Protein AF-A0A962TQF3-F1 (afdb_monomer_lite)

pLDDT: mean 93.43, std 5.13, range [62.03, 98.69]

Structure (mmCIF, N/CA/C/O backbone):
data_AF-A0A962TQF3-F1
#
_entry.id   AF-A0A962TQF3-F1
#
loop_
_atom_site.group_PDB
_atom_site.id
_atom_site.type_symbol
_atom_site.label_atom_id
_atom_site.label_alt_id
_atom_site.label_comp_id
_atom_site.label_asym_id
_atom_site.label_entity_id
_atom_site.label_seq_id
_atom_site.pdbx_PDB_ins_code
_atom_site.Cartn_x
_atom_site.Cartn_y
_atom_site.Cartn_z
_atom_site.occupancy
_atom_site.B_iso_or_equiv
_atom_site.auth_seq_id
_atom_site.auth_comp_id
_atom_site.auth_asym_id
_atom_site.auth_atom_id
_atom_site.pdbx_PDB_model_num
ATOM 1 N N . MET A 1 1 ? -16.655 0.311 -1.102 1.00 62.03 1 MET A N 1
ATOM 2 C CA . MET A 1 1 ? -15.712 1.433 -0.958 1.00 62.03 1 MET A CA 1
ATOM 3 C C . MET A 1 1 ? -14.522 1.102 -1.827 1.00 62.03 1 MET A C 1
ATOM 5 O O . MET A 1 1 ? -14.055 -0.026 -1.732 1.00 62.03 1 MET A O 1
ATOM 9 N N . GLU A 1 2 ? -14.095 2.027 -2.679 1.00 84.38 2 GLU A N 1
ATOM 10 C CA . GLU A 1 2 ? -12.898 1.849 -3.507 1.00 84.38 2 GLU A CA 1
ATOM 11 C C . GLU A 1 2 ? -11.632 1.858 -2.636 1.00 84.38 2 GLU A C 1
ATOM 13 O O . GLU A 1 2 ? -11.581 2.561 -1.620 1.00 84.38 2 GLU A O 1
ATOM 18 N N . THR A 1 3 ? -10.605 1.094 -3.021 1.00 86.62 3 THR A N 1
ATOM 19 C CA . THR A 1 3 ? -9.368 0.915 -2.233 1.00 86.62 3 THR A CA 1
ATOM 20 C C . THR A 1 3 ? -8.676 2.244 -1.921 1.00 86.62 3 THR A C 1
ATOM 22 O O . THR A 1 3 ? -8.211 2.454 -0.802 1.00 86.62 3 THR A O 1
ATOM 25 N N . LEU A 1 4 ? -8.677 3.189 -2.866 1.00 85.56 4 LEU A N 1
ATOM 26 C CA . LEU A 1 4 ? -8.082 4.518 -2.680 1.00 85.56 4 LEU A CA 1
ATOM 27 C C . LEU A 1 4 ? -8.824 5.349 -1.632 1.00 85.56 4 LEU A C 1
ATOM 29 O O . LEU A 1 4 ? -8.193 5.972 -0.782 1.00 85.56 4 LEU A O 1
ATOM 33 N N . THR A 1 5 ? -10.161 5.321 -1.648 1.00 88.94 5 THR A N 1
ATOM 34 C CA . THR A 1 5 ? -10.976 6.001 -0.632 1.00 88.94 5 THR A CA 1
ATOM 35 C C . THR A 1 5 ? -10.661 5.459 0.757 1.00 88.94 5 THR A C 1
ATOM 37 O O . THR A 1 5 ? -10.514 6.236 1.699 1.00 88.94 5 THR A O 1
ATOM 40 N N . LEU A 1 6 ? -10.479 4.143 0.869 1.00 90.25 6 LEU A N 1
ATOM 41 C CA . LEU A 1 6 ? -10.097 3.507 2.121 1.00 90.25 6 LEU A CA 1
ATOM 42 C C . LEU A 1 6 ? -8.680 3.898 2.566 1.00 90.25 6 LEU A C 1
ATOM 44 O O . LEU A 1 6 ? -8.473 4.204 3.737 1.00 90.25 6 LEU A O 1
ATOM 48 N N . LEU A 1 7 ? -7.703 3.937 1.657 1.00 91.00 7 LEU A N 1
ATOM 49 C CA . LEU A 1 7 ? -6.347 4.400 1.975 1.00 91.00 7 LEU A CA 1
ATOM 50 C C . LEU A 1 7 ? -6.343 5.856 2.458 1.00 91.00 7 LEU A C 1
ATOM 52 O O . LEU A 1 7 ? -5.658 6.178 3.430 1.00 91.00 7 LEU A O 1
ATOM 56 N N . SER A 1 8 ? -7.133 6.729 1.827 1.00 90.06 8 SER A N 1
ATOM 57 C CA . SER A 1 8 ? -7.321 8.108 2.286 1.00 90.06 8 SER A CA 1
ATOM 58 C C . SER A 1 8 ? -7.979 8.169 3.664 1.00 90.06 8 SER A C 1
ATOM 60 O O . SER A 1 8 ? -7.523 8.927 4.513 1.00 90.06 8 SER A O 1
ATOM 62 N N . GLU A 1 9 ? -9.012 7.364 3.922 1.00 90.94 9 GLU A N 1
ATOM 63 C CA . GLU A 1 9 ? -9.666 7.286 5.234 1.00 90.94 9 GLU A CA 1
ATOM 64 C C . GLU A 1 9 ? -8.682 6.837 6.325 1.00 90.94 9 GLU A C 1
ATOM 66 O O . GLU A 1 9 ? -8.555 7.491 7.361 1.00 90.94 9 GLU A O 1
ATOM 71 N N . ILE A 1 10 ? -7.919 5.775 6.067 1.00 92.31 10 ILE A N 1
ATOM 72 C CA . ILE A 1 10 ? -6.869 5.265 6.955 1.00 92.31 10 ILE A CA 1
ATOM 73 C C . ILE A 1 10 ? -5.841 6.367 7.266 1.00 92.31 10 ILE A C 1
ATOM 75 O O . ILE A 1 10 ? -5.563 6.631 8.439 1.00 92.31 10 ILE A O 1
ATOM 79 N N . LYS A 1 11 ? -5.338 7.070 6.243 1.00 91.88 11 LYS A N 1
ATOM 80 C CA . LYS A 1 11 ? -4.398 8.190 6.423 1.00 91.88 11 LYS A CA 1
ATOM 81 C C . LYS A 1 11 ? -5.012 9.356 7.197 1.00 91.88 11 LYS A C 1
ATOM 83 O O . LYS A 1 11 ? -4.350 9.919 8.066 1.00 91.88 11 LYS A O 1
ATOM 88 N N . ASN A 1 12 ? -6.281 9.686 6.958 1.00 92.06 12 ASN A N 1
ATOM 89 C CA . ASN A 1 12 ? -7.005 10.731 7.692 1.00 92.06 12 ASN A CA 1
ATOM 90 C C . ASN A 1 12 ? -7.211 10.369 9.173 1.00 92.06 12 ASN A C 1
ATOM 92 O O . ASN A 1 12 ? -7.230 11.252 10.029 1.00 92.06 12 ASN A O 1
ATOM 96 N N . HIS A 1 13 ? -7.282 9.075 9.495 1.00 91.25 13 HIS A N 1
ATOM 97 C CA . HIS A 1 13 ? -7.210 8.567 10.869 1.00 91.25 13 HIS A CA 1
ATOM 98 C C . HIS A 1 13 ? -5.790 8.604 11.467 1.00 91.25 13 HIS A C 1
ATOM 100 O O . HIS A 1 13 ? -5.579 8.192 12.611 1.00 91.25 13 HIS A 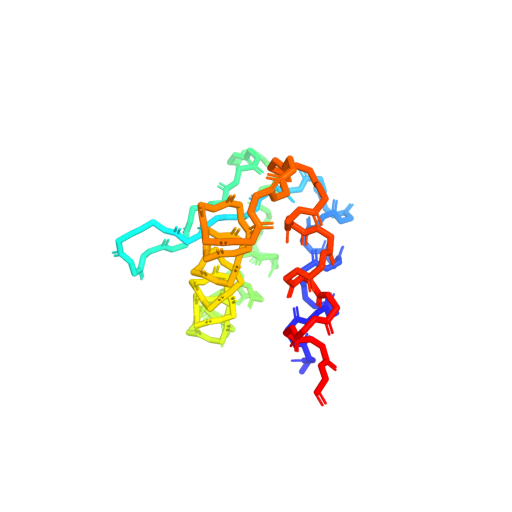O 1
ATOM 106 N N . GLY A 1 14 ? -4.811 9.125 10.723 1.00 94.50 14 GLY A N 1
ATOM 107 C CA . GLY A 1 14 ? -3.419 9.230 11.133 1.00 94.50 14 GLY A CA 1
ATOM 108 C C . GLY A 1 14 ? -2.722 7.877 11.201 1.00 94.50 14 GLY A C 1
ATOM 109 O O . GLY A 1 14 ? -1.865 7.707 12.074 1.00 94.50 14 GLY A O 1
ATOM 110 N N . LEU A 1 15 ? -3.140 6.934 10.348 1.00 95.44 15 LEU A N 1
ATOM 111 C CA . LEU A 1 15 ? -2.562 5.604 10.202 1.00 95.44 15 LEU A CA 1
ATOM 112 C C . LEU A 1 15 ? -1.792 5.497 8.879 1.00 95.44 15 LEU A C 1
ATOM 114 O O . LEU A 1 15 ? -2.271 5.917 7.829 1.00 95.44 15 LEU A O 1
ATOM 118 N N . ASP A 1 16 ? -0.641 4.846 8.934 1.00 93.94 16 ASP A N 1
ATOM 119 C CA . ASP A 1 16 ? 0.081 4.317 7.787 1.00 93.94 16 ASP A CA 1
ATOM 120 C C . ASP A 1 16 ? -0.218 2.828 7.634 1.00 93.94 16 ASP A C 1
ATOM 122 O O . ASP A 1 16 ? -0.381 2.099 8.623 1.00 93.94 16 ASP A O 1
ATOM 126 N N . VAL A 1 17 ? -0.238 2.372 6.383 1.00 94.31 17 VAL A N 1
ATOM 127 C CA . VAL A 1 17 ? -0.420 0.963 6.035 1.00 94.31 17 VAL A CA 1
ATOM 128 C C . VAL A 1 17 ? 0.613 0.499 5.031 1.00 94.31 17 VAL A C 1
ATOM 130 O O . VAL A 1 17 ? 0.985 1.242 4.128 1.00 94.31 17 VAL A O 1
ATOM 133 N N . GLN A 1 18 ? 1.070 -0.733 5.215 1.00 94.06 18 GLN A N 1
ATOM 134 C CA . GLN A 1 18 ? 2.017 -1.414 4.339 1.00 94.06 18 GLN A CA 1
ATOM 135 C C . GLN A 1 18 ? 1.610 -2.882 4.211 1.00 94.06 18 GLN A C 1
ATOM 137 O O . GLN A 1 18 ? 1.121 -3.468 5.181 1.00 94.06 18 GLN A O 1
ATOM 142 N N . ALA A 1 19 ? 1.812 -3.472 3.036 1.00 95.06 19 ALA A N 1
ATOM 143 C CA . ALA A 1 19 ? 1.755 -4.917 2.856 1.00 95.06 19 ALA A CA 1
ATOM 144 C C . ALA A 1 19 ? 3.170 -5.491 3.016 1.00 95.06 19 ALA A C 1
ATOM 146 O O . ALA A 1 19 ? 4.116 -4.978 2.429 1.00 95.06 19 ALA A O 1
ATOM 147 N N . ILE A 1 20 ? 3.318 -6.505 3.867 1.00 92.06 20 ILE A N 1
ATOM 148 C CA . ILE A 1 20 ? 4.577 -7.207 4.132 1.00 92.06 20 ILE A CA 1
ATOM 149 C C . ILE A 1 20 ? 4.246 -8.696 4.192 1.00 92.06 20 ILE A C 1
ATOM 151 O O . ILE A 1 20 ? 3.433 -9.104 5.023 1.00 92.06 20 ILE A O 1
ATOM 155 N N . ASP A 1 21 ? 4.845 -9.499 3.313 1.00 89.25 21 ASP A N 1
ATOM 156 C CA . ASP A 1 21 ? 4.640 -10.952 3.240 1.00 89.25 21 ASP A CA 1
ATOM 157 C C . ASP A 1 21 ? 3.145 -11.355 3.234 1.00 89.25 21 ASP A C 1
ATOM 159 O O . ASP A 1 21 ? 2.703 -12.181 4.042 1.00 89.25 21 ASP A O 1
ATOM 163 N N . GLY A 1 22 ? 2.316 -10.704 2.402 1.00 86.62 22 GLY A N 1
ATOM 164 C CA . GLY A 1 22 ? 0.864 -10.940 2.335 1.00 86.62 22 GLY A CA 1
ATOM 165 C C . GLY A 1 22 ? 0.066 -10.476 3.566 1.00 86.62 22 GLY A C 1
ATOM 166 O O . GLY A 1 22 ? -1.136 -10.749 3.703 1.00 86.62 22 GLY A O 1
ATOM 167 N N . ASN A 1 23 ? 0.706 -9.783 4.511 1.00 91.69 23 ASN A N 1
ATOM 168 C CA . ASN A 1 23 ? 0.078 -9.258 5.715 1.00 91.69 23 ASN A CA 1
ATOM 169 C C . ASN A 1 23 ? 0.015 -7.737 5.706 1.00 91.69 23 ASN A C 1
ATOM 171 O O . ASN A 1 23 ? 0.957 -7.047 5.343 1.00 91.69 23 ASN A O 1
ATOM 175 N N . LEU A 1 24 ? -1.108 -7.203 6.188 1.00 94.75 24 LEU A N 1
ATOM 176 C CA . LEU A 1 24 ? -1.299 -5.765 6.306 1.00 94.75 24 LEU A CA 1
ATOM 177 C C . LEU A 1 24 ? -0.795 -5.279 7.667 1.00 94.75 24 LEU A C 1
ATOM 179 O O . LEU A 1 24 ? -1.357 -5.617 8.714 1.00 94.75 24 LEU A O 1
ATOM 183 N N . HIS A 1 25 ? 0.248 -4.462 7.638 1.00 95.38 25 HIS A N 1
ATOM 184 C CA . HIS A 1 25 ? 0.824 -3.794 8.791 1.00 95.38 25 HIS A CA 1
ATOM 185 C C . HIS A 1 25 ? 0.230 -2.390 8.889 1.00 95.38 25 HIS A C 1
ATOM 187 O O . HIS A 1 25 ? 0.349 -1.595 7.964 1.00 95.38 25 HIS A O 1
ATOM 193 N N . VAL A 1 26 ? -0.421 -2.090 10.015 1.00 95.56 26 VAL A N 1
ATOM 194 C CA . VAL A 1 26 ? -1.114 -0.816 10.259 1.00 95.56 26 VAL A CA 1
ATOM 195 C C . VAL A 1 26 ? -0.494 -0.151 11.483 1.00 95.56 26 VAL A C 1
ATOM 197 O O . VAL A 1 26 ? -0.440 -0.769 12.552 1.00 95.56 26 VAL A O 1
ATOM 200 N N . ARG A 1 27 ? -0.039 1.097 11.352 1.00 96.12 27 ARG A N 1
ATOM 201 C CA . ARG A 1 27 ? 0.628 1.846 12.430 1.00 96.12 27 ARG A CA 1
ATOM 202 C C . ARG A 1 27 ? 0.180 3.314 12.470 1.00 96.12 27 ARG A C 1
ATOM 204 O O . ARG A 1 27 ? -0.111 3.859 11.422 1.00 96.12 27 ARG A O 1
ATOM 211 N N . PRO A 1 28 ? 0.165 3.977 13.634 1.00 96.56 28 PRO A N 1
ATOM 212 C CA . PRO A 1 28 ? 0.498 3.423 14.938 1.00 96.56 28 PRO A CA 1
ATOM 213 C C . PRO A 1 28 ? -0.706 2.709 15.587 1.00 96.56 28 PRO A C 1
ATOM 215 O O . PRO A 1 28 ? -1.867 3.015 15.312 1.00 96.56 28 PRO A O 1
ATOM 218 N N . ARG A 1 29 ? -0.439 1.706 16.435 1.00 94.50 29 ARG A N 1
ATOM 219 C CA . ARG A 1 29 ? -1.459 0.764 16.941 1.00 94.50 29 ARG A CA 1
ATOM 220 C C . ARG A 1 29 ? -2.527 1.447 17.798 1.00 94.50 29 ARG A C 1
ATOM 222 O O . ARG A 1 29 ? -3.686 1.040 17.772 1.00 94.50 29 ARG A O 1
ATOM 229 N N . GLU A 1 30 ? -2.138 2.455 18.562 1.00 94.69 30 GLU A N 1
ATOM 230 C CA . GLU A 1 30 ? -2.977 3.200 19.499 1.00 94.69 30 GLU A CA 1
ATOM 231 C C . GLU A 1 30 ? -4.074 4.025 18.817 1.00 94.69 30 GLU A C 1
ATOM 233 O O . GLU A 1 30 ? -5.079 4.339 19.448 1.00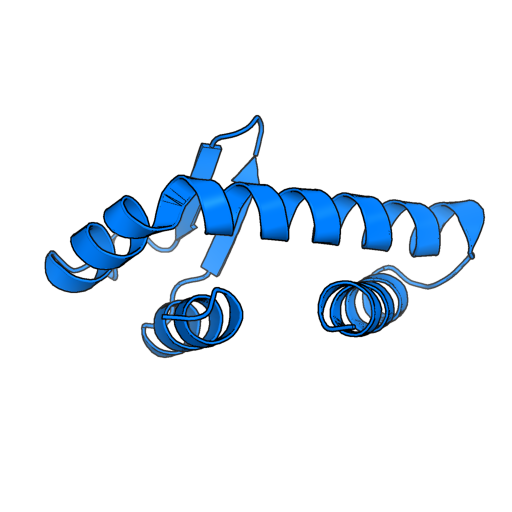 94.69 30 GLU A O 1
ATOM 238 N N . ARG A 1 31 ? -3.926 4.325 17.520 1.00 94.12 31 ARG A N 1
ATOM 239 C CA . ARG A 1 31 ? -4.942 5.035 16.727 1.00 94.12 31 ARG A CA 1
ATOM 240 C C . ARG A 1 31 ? -5.951 4.098 16.059 1.00 94.12 31 ARG A C 1
ATOM 242 O O . ARG A 1 31 ? -6.917 4.558 15.456 1.00 94.12 31 ARG A O 1
ATOM 249 N N . ILE A 1 32 ? -5.765 2.782 16.179 1.00 95.12 32 ILE A N 1
ATOM 250 C CA . ILE A 1 32 ? -6.656 1.789 15.574 1.00 95.12 32 ILE A CA 1
ATOM 251 C C . ILE A 1 32 ? -7.903 1.617 16.450 1.00 95.12 32 ILE A C 1
ATOM 253 O O . ILE A 1 32 ? -7.947 0.781 17.358 1.00 95.12 32 ILE A O 1
ATOM 257 N N . THR A 1 33 ? -8.941 2.388 16.139 1.00 93.12 33 THR A N 1
ATOM 258 C CA . THR A 1 33 ? -10.280 2.239 16.720 1.00 93.12 33 THR A CA 1
ATOM 259 C C . THR A 1 33 ? -10.950 0.920 16.302 1.00 93.12 33 THR A C 1
ATOM 261 O O . THR A 1 33 ? -10.498 0.198 15.408 1.00 93.12 33 THR A O 1
ATOM 264 N N . VAL A 1 34 ? -12.064 0.573 16.953 1.00 93.94 34 VAL A N 1
ATOM 265 C CA . VAL A 1 34 ? -12.852 -0.617 16.586 1.00 93.94 34 VAL A CA 1
ATOM 266 C C . VAL A 1 34 ? -13.457 -0.474 15.187 1.00 93.94 34 VAL A C 1
ATOM 268 O O . VAL A 1 34 ? -13.429 -1.437 14.422 1.00 93.94 34 VAL A O 1
ATOM 271 N N . SER A 1 35 ? -13.948 0.719 14.834 1.00 91.25 35 SER A N 1
ATOM 272 C CA . SER A 1 35 ? -14.537 0.983 13.518 1.00 91.25 35 SER A CA 1
ATOM 273 C C . SER A 1 35 ? -13.501 0.854 12.404 1.00 91.25 35 SER A C 1
ATOM 275 O O . SER A 1 35 ? -13.704 0.055 11.496 1.00 91.25 35 SER A O 1
ATOM 277 N N . ILE A 1 36 ? -12.345 1.522 12.517 1.00 91.69 36 ILE A N 1
ATOM 278 C CA . ILE A 1 36 ? -11.310 1.458 11.474 1.00 91.69 36 ILE A CA 1
ATOM 279 C C . ILE A 1 36 ? -10.746 0.041 11.330 1.00 91.69 36 ILE A C 1
ATOM 281 O O . ILE A 1 36 ? -10.478 -0.421 10.225 1.00 91.69 36 ILE A O 1
ATOM 285 N N . ARG A 1 37 ? -10.647 -0.713 12.436 1.00 94.38 37 ARG A N 1
ATOM 286 C CA . ARG A 1 37 ? -10.267 -2.131 12.402 1.00 94.38 37 ARG A CA 1
ATOM 287 C C . ARG A 1 37 ? -11.267 -2.974 11.616 1.00 94.38 37 ARG A C 1
ATOM 289 O O . ARG A 1 37 ? -10.839 -3.872 10.892 1.00 94.38 37 ARG A O 1
ATOM 296 N N . ALA A 1 38 ? -12.566 -2.746 11.800 1.00 94.19 38 ALA A N 1
ATOM 297 C CA . ALA A 1 38 ? -13.603 -3.467 11.069 1.00 94.19 38 ALA A CA 1
ATOM 298 C C . A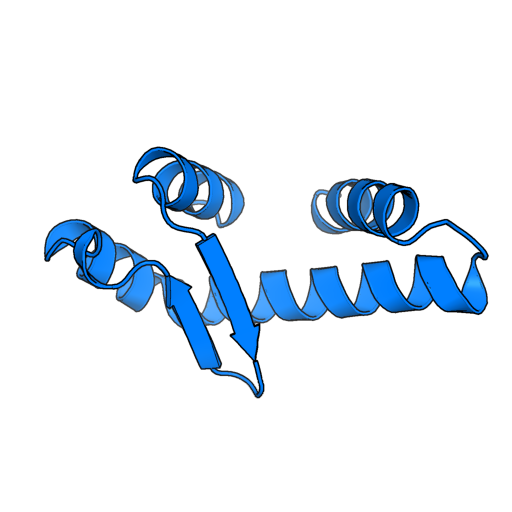LA A 1 38 ? -13.528 -3.148 9.569 1.00 94.19 38 ALA A C 1
ATOM 300 O O . ALA A 1 38 ? -13.482 -4.079 8.766 1.00 94.19 38 ALA A O 1
ATOM 301 N N . THR A 1 39 ? -13.387 -1.867 9.212 1.00 92.38 39 THR A N 1
ATOM 302 C CA . THR A 1 39 ? -13.231 -1.420 7.821 1.00 92.38 39 THR A CA 1
ATOM 303 C C . THR A 1 39 ? -11.994 -2.042 7.163 1.00 92.38 39 THR A C 1
ATOM 305 O O . THR A 1 39 ? -12.098 -2.666 6.110 1.00 92.38 39 THR A O 1
ATOM 308 N N . ILE A 1 40 ? -10.828 -1.977 7.818 1.00 93.12 40 ILE A N 1
ATOM 309 C CA . ILE A 1 40 ? -9.584 -2.584 7.316 1.00 93.12 40 ILE A CA 1
ATOM 310 C C . ILE A 1 40 ? -9.749 -4.093 7.108 1.00 93.12 40 ILE A C 1
ATOM 312 O O . ILE A 1 40 ? -9.302 -4.636 6.103 1.00 93.12 40 ILE A O 1
ATOM 316 N N . ARG A 1 41 ? -10.397 -4.795 8.047 1.00 94.19 41 ARG A N 1
ATOM 317 C CA . ARG A 1 41 ? -10.615 -6.244 7.933 1.00 94.19 41 ARG A CA 1
ATOM 318 C C . ARG A 1 41 ? -11.521 -6.611 6.770 1.00 94.19 41 ARG A C 1
ATOM 320 O O . ARG A 1 41 ? -11.223 -7.578 6.077 1.00 94.19 41 ARG A O 1
ATOM 327 N N . GLN A 1 42 ? -12.593 -5.852 6.564 1.00 95.00 42 GLN A N 1
ATOM 328 C CA . GLN A 1 42 ? -13.534 -6.071 5.469 1.00 95.00 42 GLN A CA 1
ATOM 329 C C . GLN A 1 42 ? -12.858 -5.959 4.096 1.00 95.00 42 GLN A C 1
ATOM 331 O O . GLN A 1 42 ? -13.241 -6.662 3.167 1.00 95.00 42 GLN A O 1
ATOM 336 N N . HIS A 1 43 ? -11.833 -5.115 3.988 1.00 94.44 43 HIS A N 1
ATOM 337 C CA . HIS A 1 43 ? -11.153 -4.803 2.733 1.00 94.44 43 HIS A CA 1
ATOM 338 C C . HIS A 1 43 ? -9.696 -5.290 2.681 1.00 94.44 43 HIS A C 1
ATOM 340 O O . HIS A 1 43 ? -8.951 -4.879 1.795 1.00 94.44 43 HIS A O 1
ATOM 346 N N . LYS A 1 44 ? -9.275 -6.173 3.603 1.00 93.62 44 LYS A N 1
ATOM 347 C CA . LYS A 1 44 ? -7.864 -6.573 3.754 1.00 93.62 44 LYS A CA 1
ATOM 348 C C . LYS A 1 44 ? -7.258 -7.077 2.444 1.00 93.62 44 LYS A C 1
ATOM 350 O O . LYS A 1 44 ? -6.166 -6.646 2.110 1.00 93.62 44 LYS A O 1
ATOM 355 N N . ALA A 1 45 ? -7.943 -7.984 1.745 1.00 93.75 45 ALA A N 1
ATOM 356 C CA . ALA A 1 45 ? -7.421 -8.587 0.517 1.00 93.75 45 ALA A CA 1
ATOM 357 C C . ALA A 1 45 ? -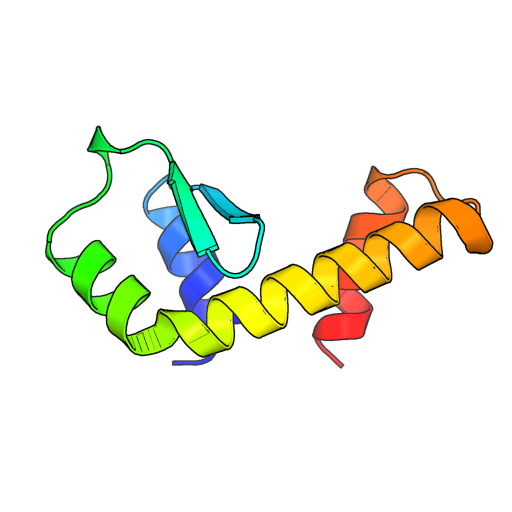7.145 -7.517 -0.549 1.00 93.75 45 ALA A C 1
ATOM 359 O O . ALA A 1 45 ? -6.008 -7.354 -0.958 1.00 93.75 45 ALA A O 1
ATOM 360 N N . ALA A 1 46 ? -8.142 -6.683 -0.859 1.00 92.81 46 ALA A N 1
ATOM 361 C CA . ALA A 1 46 ? -7.992 -5.598 -1.828 1.00 92.81 46 ALA A CA 1
ATOM 362 C C . ALA A 1 46 ? -6.900 -4.580 -1.444 1.00 92.81 46 ALA A C 1
ATOM 364 O O . ALA A 1 46 ? -6.224 -4.046 -2.318 1.00 92.81 46 ALA A O 1
ATOM 365 N N . LEU A 1 47 ? -6.722 -4.303 -0.145 1.00 94.25 47 LEU A N 1
ATOM 366 C CA . LEU A 1 47 ? -5.635 -3.446 0.335 1.00 94.25 47 LEU A CA 1
ATOM 367 C C . LEU A 1 47 ? -4.261 -4.084 0.124 1.00 94.25 47 LEU A C 1
ATOM 369 O O . LEU A 1 47 ? -3.342 -3.389 -0.292 1.00 94.25 47 LEU A O 1
ATOM 373 N N . VAL A 1 48 ? -4.114 -5.373 0.441 1.00 95.19 48 VAL A N 1
ATOM 374 C CA . VAL A 1 48 ? -2.854 -6.101 0.248 1.00 95.19 48 VAL A CA 1
ATOM 375 C C . VAL A 1 48 ? -2.518 -6.163 -1.238 1.00 95.19 48 VAL A C 1
ATOM 377 O O . VAL A 1 48 ? -1.446 -5.702 -1.607 1.00 95.19 48 VAL A O 1
ATOM 380 N N . ASP A 1 49 ? -3.460 -6.594 -2.079 1.00 93.75 49 ASP A N 1
ATOM 381 C CA . ASP A 1 49 ? -3.258 -6.724 -3.527 1.00 93.75 49 ASP A CA 1
ATOM 382 C C . ASP A 1 49 ? -2.812 -5.393 -4.157 1.00 93.75 49 ASP A C 1
ATOM 384 O O . ASP A 1 49 ? -1.864 -5.344 -4.943 1.00 93.75 49 ASP A O 1
ATOM 388 N N . PHE A 1 50 ? -3.464 -4.286 -3.778 1.00 94.25 50 PHE A N 1
ATOM 389 C CA . PHE A 1 50 ? -3.095 -2.956 -4.261 1.00 94.25 50 PHE A CA 1
ATOM 390 C C . PHE A 1 50 ? -1.706 -2.527 -3.776 1.00 94.25 50 PHE A C 1
ATOM 392 O O . PHE A 1 50 ? -0.914 -2.033 -4.572 1.00 94.25 50 PHE A O 1
ATOM 399 N N . LEU A 1 51 ? -1.409 -2.688 -2.482 1.00 95.12 51 LEU A N 1
ATOM 400 C CA . LEU A 1 51 ? -0.135 -2.250 -1.904 1.00 95.12 51 LEU A CA 1
ATOM 401 C C . LEU A 1 51 ? 1.050 -3.068 -2.433 1.00 95.12 51 LEU A C 1
ATOM 403 O O . LEU A 1 51 ? 2.109 -2.493 -2.656 1.00 95.12 51 LEU A O 1
ATOM 407 N N . GLU A 1 52 ? 0.874 -4.372 -2.658 1.00 95.06 52 GLU A N 1
ATOM 408 C CA . GLU A 1 52 ? 1.901 -5.225 -3.268 1.00 95.06 52 GLU A CA 1
ATOM 409 C C . GLU A 1 52 ? 2.130 -4.842 -4.732 1.00 95.06 52 GLU A C 1
ATOM 411 O O . GLU A 1 52 ? 3.270 -4.608 -5.125 1.00 95.06 52 GLU A O 1
ATOM 416 N N . THR A 1 53 ? 1.059 -4.657 -5.514 1.00 94.69 53 THR A N 1
ATOM 417 C CA . THR A 1 53 ? 1.172 -4.198 -6.910 1.00 94.69 53 THR A CA 1
ATOM 418 C C . THR A 1 53 ? 1.888 -2.851 -6.991 1.00 94.69 53 THR A C 1
ATOM 420 O O . THR A 1 53 ? 2.804 -2.677 -7.792 1.00 94.69 53 THR A O 1
ATOM 423 N N . TYR A 1 54 ? 1.499 -1.902 -6.138 1.00 95.88 54 TYR A N 1
ATOM 424 C CA . TYR A 1 54 ? 2.120 -0.586 -6.047 1.00 95.88 54 TYR A CA 1
ATOM 425 C C . TYR A 1 54 ? 3.619 -0.675 -5.734 1.00 95.88 54 TYR A C 1
ATOM 427 O O . TYR A 1 54 ? 4.419 -0.044 -6.424 1.00 95.88 54 TYR A O 1
ATOM 435 N N . GLU A 1 55 ? 4.007 -1.473 -4.735 1.00 95.81 55 GLU A N 1
ATOM 436 C CA . GLU A 1 55 ? 5.412 -1.627 -4.350 1.00 95.81 55 GLU A CA 1
ATOM 437 C C . GLU A 1 55 ? 6.231 -2.296 -5.462 1.00 95.81 55 GLU A C 1
ATOM 439 O O . GLU A 1 55 ? 7.336 -1.850 -5.766 1.00 95.81 55 GLU A O 1
ATOM 444 N N . GLU A 1 56 ? 5.678 -3.310 -6.135 1.00 96.19 56 GLU A N 1
ATOM 445 C CA . GLU A 1 56 ? 6.317 -3.934 -7.297 1.00 96.19 56 GLU A CA 1
ATOM 446 C C . GLU A 1 56 ? 6.522 -2.935 -8.442 1.00 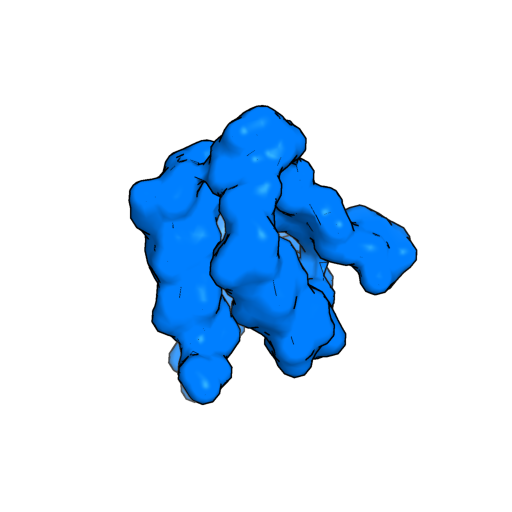96.19 56 GLU A C 1
ATOM 448 O O . GLU A 1 56 ? 7.606 -2.874 -9.026 1.00 96.19 56 GLU A O 1
ATOM 453 N N . ARG A 1 57 ? 5.500 -2.128 -8.769 1.00 97.44 57 ARG A N 1
ATOM 454 C CA . ARG A 1 57 ? 5.606 -1.082 -9.799 1.00 97.44 57 ARG A CA 1
ATOM 455 C C . ARG A 1 57 ? 6.669 -0.050 -9.426 1.00 97.44 57 ARG A C 1
ATOM 457 O O . ARG A 1 57 ? 7.502 0.277 -10.268 1.00 97.44 57 ARG A O 1
ATOM 464 N N . ALA A 1 58 ? 6.673 0.420 -8.179 1.00 97.81 58 ALA A N 1
ATOM 465 C CA . ALA A 1 58 ? 7.655 1.386 -7.693 1.00 97.81 58 ALA A CA 1
ATOM 466 C C . ALA A 1 58 ? 9.078 0.814 -7.763 1.00 97.81 58 ALA A C 1
ATOM 468 O O . ALA A 1 58 ? 9.985 1.485 -8.248 1.00 97.81 58 ALA A O 1
ATOM 469 N N . ALA A 1 59 ? 9.273 -0.446 -7.369 1.00 97.69 59 ALA A N 1
ATOM 470 C CA . ALA A 1 59 ? 10.568 -1.110 -7.463 1.00 97.69 59 ALA A CA 1
ATOM 471 C C . ALA A 1 59 ? 11.054 -1.225 -8.919 1.00 97.69 59 ALA A C 1
ATOM 473 O O . ALA A 1 59 ? 12.199 -0.884 -9.207 1.00 97.69 59 ALA A O 1
ATOM 474 N N . ILE A 1 60 ? 10.194 -1.638 -9.857 1.00 98.25 60 ILE A N 1
ATOM 475 C CA . ILE A 1 60 ? 10.549 -1.703 -11.286 1.00 98.25 60 ILE A CA 1
ATOM 476 C C . ILE A 1 60 ? 10.943 -0.313 -11.805 1.00 98.25 60 ILE A C 1
ATOM 478 O O . ILE A 1 60 ? 11.964 -0.156 -12.471 1.00 98.25 60 ILE A O 1
ATOM 482 N N . MET A 1 61 ? 10.161 0.718 -11.486 1.00 98.44 61 MET A N 1
ATOM 483 C CA . MET A 1 61 ? 10.429 2.085 -11.939 1.00 98.44 61 MET A CA 1
ATOM 484 C C . MET A 1 61 ? 11.712 2.679 -11.331 1.00 98.44 61 MET A C 1
ATOM 486 O O . MET A 1 61 ? 12.405 3.440 -12.007 1.00 98.44 61 MET A O 1
ATOM 490 N N . GLU A 1 62 ? 12.062 2.315 -10.095 1.00 98.69 62 GLU A N 1
ATOM 491 C CA . GLU A 1 62 ? 13.336 2.686 -9.468 1.00 98.69 62 GLU A CA 1
ATOM 492 C C . GLU A 1 62 ? 14.518 1.966 -10.136 1.00 98.69 62 GLU A C 1
ATOM 494 O O . GLU A 1 62 ? 15.440 2.616 -10.630 1.00 98.69 62 GLU A O 1
ATOM 499 N N . PHE A 1 63 ? 14.500 0.630 -10.173 1.00 98.25 63 PHE A N 1
ATOM 500 C CA . PHE A 1 63 ? 15.663 -0.162 -10.584 1.00 98.25 63 PHE A CA 1
ATOM 501 C C . PHE A 1 63 ? 15.845 -0.227 -12.101 1.00 98.25 63 PHE A C 1
ATOM 503 O O . PHE A 1 63 ? 16.954 -0.008 -12.591 1.00 98.25 63 PHE A O 1
ATOM 510 N N . ASP A 1 64 ? 14.771 -0.490 -12.843 1.00 98.19 64 ASP A N 1
ATOM 511 C CA . ASP A 1 64 ? 14.827 -0.625 -14.301 1.00 98.19 64 ASP A CA 1
ATOM 512 C C . ASP A 1 64 ? 14.621 0.731 -14.988 1.00 98.19 64 ASP A C 1
ATOM 514 O O . ASP A 1 64 ? 15.219 1.009 -16.029 1.00 98.19 64 ASP A O 1
ATOM 518 N N . GLY A 1 65 ? 13.781 1.591 -14.402 1.00 96.81 65 GLY A N 1
ATOM 519 C CA . GLY A 1 65 ? 13.492 2.933 -14.913 1.00 96.81 65 GLY A CA 1
ATOM 520 C C . GLY A 1 65 ? 14.516 4.001 -14.515 1.00 96.81 65 GLY A C 1
ATOM 521 O O . GLY A 1 65 ? 14.540 5.072 -15.123 1.00 96.81 65 GLY A O 1
ATOM 522 N N . GLY A 1 66 ? 15.370 3.728 -13.522 1.00 98.12 66 GLY A N 1
ATOM 523 C CA . GLY A 1 66 ? 16.392 4.660 -13.039 1.00 98.12 66 GLY A CA 1
A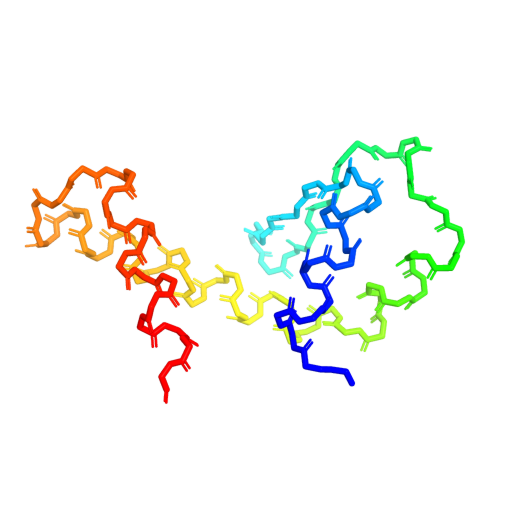TOM 524 C C . GLY A 1 66 ? 15.836 5.893 -12.319 1.00 98.12 66 GLY A C 1
ATOM 525 O O . GLY A 1 66 ? 16.544 6.896 -12.201 1.00 98.12 66 GLY A O 1
ATOM 526 N N . LEU A 1 67 ? 14.575 5.853 -11.874 1.00 98.50 67 LEU A N 1
ATOM 527 C CA . LEU A 1 67 ? 13.961 6.933 -11.102 1.00 98.50 67 LEU A CA 1
ATOM 528 C C . LEU A 1 67 ? 14.473 6.940 -9.658 1.00 98.50 67 LEU A C 1
ATOM 530 O O . LEU A 1 67 ? 14.878 5.914 -9.112 1.00 98.50 67 LEU A O 1
ATOM 534 N N . SER A 1 68 ? 14.409 8.102 -9.002 1.00 98.38 68 SER A N 1
ATOM 535 C CA . SER A 1 68 ? 14.543 8.136 -7.544 1.00 98.38 68 SER A CA 1
ATOM 536 C C . SER A 1 68 ? 13.378 7.371 -6.905 1.00 98.38 68 SER A C 1
ATOM 538 O O . SER A 1 68 ? 12.286 7.344 -7.471 1.00 98.38 68 SER A O 1
ATOM 540 N N . ARG A 1 69 ? 13.559 6.795 -5.708 1.00 97.38 69 ARG A N 1
ATOM 541 C CA . ARG A 1 69 ? 12.465 6.111 -4.990 1.00 97.38 69 ARG A CA 1
ATOM 542 C C . ARG A 1 69 ? 11.204 6.980 -4.883 1.00 97.38 69 ARG A C 1
ATOM 544 O O . ARG A 1 69 ? 10.106 6.483 -5.093 1.00 97.38 69 ARG A O 1
ATOM 551 N N . GLN A 1 70 ? 11.364 8.277 -4.618 1.00 97.50 70 GLN A N 1
ATOM 552 C CA . GLN A 1 70 ? 10.243 9.214 -4.526 1.00 97.50 70 GLN A CA 1
ATOM 553 C C . GLN A 1 70 ? 9.498 9.369 -5.862 1.00 97.50 70 GLN A C 1
ATOM 555 O O . GLN A 1 70 ? 8.268 9.350 -5.885 1.00 97.50 70 GLN A O 1
ATOM 560 N N . ASP A 1 71 ? 10.227 9.518 -6.969 1.00 98.12 71 ASP A N 1
ATOM 561 C CA . ASP A 1 71 ? 9.618 9.670 -8.295 1.00 98.12 71 ASP A CA 1
ATOM 562 C C . ASP A 1 71 ? 8.993 8.353 -8.779 1.00 98.12 71 ASP A C 1
ATOM 564 O O . ASP A 1 71 ? 7.931 8.358 -9.399 1.00 98.12 71 ASP A O 1
ATOM 568 N N . ALA A 1 72 ? 9.620 7.221 -8.454 1.00 98.38 72 ALA A N 1
ATOM 569 C CA . ALA A 1 72 ? 9.120 5.887 -8.758 1.00 98.38 72 ALA A CA 1
ATOM 570 C C . ALA A 1 72 ? 7.805 5.584 -8.028 1.00 98.38 72 ALA A C 1
ATOM 572 O O . ALA A 1 72 ? 6.863 5.091 -8.639 1.00 98.38 72 ALA A O 1
ATOM 573 N N . GLU A 1 73 ? 7.709 5.931 -6.744 1.00 96.25 73 GLU A N 1
ATOM 574 C CA . GLU A 1 73 ? 6.477 5.831 -5.955 1.00 96.25 73 GLU A CA 1
ATOM 575 C C . GLU A 1 73 ? 5.347 6.693 -6.539 1.00 96.25 73 GLU A C 1
ATOM 577 O O . GLU A 1 73 ? 4.213 6.230 -6.675 1.00 96.25 73 GLU A O 1
ATOM 582 N N . ALA A 1 74 ? 5.646 7.931 -6.945 1.00 95.44 74 ALA A N 1
ATOM 583 C CA . ALA A 1 74 ? 4.658 8.804 -7.577 1.00 95.44 74 ALA A CA 1
ATOM 584 C C . ALA A 1 74 ? 4.150 8.228 -8.912 1.00 95.44 74 ALA A C 1
ATOM 586 O O . ALA A 1 74 ? 2.940 8.161 -9.135 1.00 95.44 74 ALA A O 1
ATOM 587 N N . ALA A 1 75 ? 5.057 7.755 -9.768 1.00 96.75 75 ALA A N 1
ATOM 588 C CA . ALA A 1 75 ? 4.705 7.146 -11.048 1.00 96.75 75 ALA A CA 1
ATOM 589 C C . ALA A 1 75 ? 3.947 5.815 -10.878 1.00 96.75 75 ALA A C 1
ATOM 591 O O . ALA A 1 75 ? 2.977 5.560 -11.593 1.00 96.75 75 ALA A O 1
ATOM 592 N N . ALA A 1 76 ? 4.327 4.990 -9.901 1.00 96.44 76 ALA A N 1
ATOM 593 C CA . ALA A 1 76 ? 3.636 3.746 -9.576 1.00 96.44 76 ALA A CA 1
ATOM 594 C C . ALA A 1 76 ? 2.214 3.999 -9.070 1.00 96.44 76 ALA A C 1
ATOM 596 O O . ALA A 1 76 ? 1.296 3.254 -9.411 1.00 96.44 76 ALA A O 1
ATOM 597 N N . PHE A 1 77 ? 2.015 5.066 -8.290 1.00 92.31 77 PHE A N 1
ATOM 598 C CA . PHE A 1 77 ? 0.685 5.480 -7.860 1.00 92.31 77 PHE A CA 1
ATOM 599 C C . PHE A 1 77 ? -0.195 5.841 -9.061 1.00 92.31 77 PHE A C 1
ATOM 601 O O . PHE A 1 77 ? -1.321 5.361 -9.150 1.00 92.31 77 PHE A O 1
ATOM 608 N N . GLU A 1 78 ? 0.317 6.636 -10.005 1.00 93.25 78 GLU A N 1
ATOM 609 C CA . GLU A 1 78 ? -0.402 6.974 -11.240 1.00 93.25 78 GLU A CA 1
ATOM 610 C C . GLU A 1 78 ? -0.723 5.743 -12.099 1.00 93.25 78 GLU A C 1
ATOM 612 O O . GLU A 1 78 ? -1.834 5.641 -12.620 1.00 93.25 78 GLU A O 1
ATOM 617 N N . ASP A 1 79 ? 0.212 4.797 -12.216 1.00 93.50 79 ASP A N 1
ATOM 618 C CA . ASP A 1 79 ? 0.028 3.550 -12.968 1.00 93.50 79 ASP A CA 1
ATOM 619 C C . ASP A 1 79 ? -1.043 2.649 -12.337 1.00 93.50 79 ASP A C 1
ATOM 621 O O . ASP A 1 79 ? -1.940 2.177 -13.030 1.00 93.50 79 ASP A O 1
ATOM 625 N N . CYS A 1 80 ? -1.026 2.488 -11.010 1.00 89.75 80 CYS A N 1
ATOM 626 C CA . CYS A 1 80 ? -2.009 1.676 -10.283 1.00 89.75 80 CYS A CA 1
ATOM 627 C C . CYS A 1 80 ? -3.417 2.298 -10.237 1.00 89.75 80 CYS A C 1
ATOM 629 O O . CYS A 1 80 ? -4.366 1.637 -9.814 1.00 89.75 80 CYS A O 1
ATOM 631 N N . MET A 1 81 ? -3.562 3.571 -10.616 1.00 83.50 81 MET A N 1
ATOM 632 C CA . MET A 1 81 ? -4.851 4.267 -10.711 1.00 83.50 81 MET A CA 1
ATOM 633 C C . MET A 1 81 ? -5.497 4.186 -12.100 1.00 83.50 81 MET A C 1
ATOM 635 O O . MET A 1 81 ? -6.617 4.677 -12.265 1.00 83.50 81 MET A O 1
ATOM 639 N N . ARG A 1 82 ? -4.786 3.652 -13.096 1.00 76.69 82 ARG A N 1
ATOM 640 C CA . ARG A 1 82 ? -5.196 3.651 -14.502 1.00 76.69 82 ARG A CA 1
ATOM 641 C C . ARG A 1 82 ? -6.087 2.456 -14.844 1.00 76.69 82 ARG A C 1
ATOM 643 O O . ARG A 1 82 ? -7.007 2.666 -15.667 1.00 76.69 82 ARG A O 1
#

Radius of gyration: 13.4 Å; chains: 1; bounding box: 32×22×34 Å

Secondary structure (DSSP, 8-state):
--HHHHHHHHHHTT-EEEEETTEEEEE-GGG--HHHHHHHHHTHHHHHHHHHHHHHHHHHHHHTT---HHHHHHHHHHHHT-

Sequence (82 aa):
METLTLLSEIKNHGLDVQAIDGNLHVRPRERITVSIRATIRQHKAALVDFLETYEERAAIMEFDGGLSRQDAEAAAFEDCMR

Foldseek 3Di:
DDLVVLCVVLVVLVWDWAADPLDIDIPDPVSDDPVNVVVCVVCVNVNNVLRVQLVVQLVCCVPVVVDDSVVSSVVSVVVSVD